Protein AF-A0A099UGX0-F1 (afdb_monomer_lite)

Foldseek 3Di:
DDPLQDLLRLCCVVQVADPQQWGDWDFPVNCDDSNVVCNVDDQRPLQDAPPPPDPDDHPNNQFFDKDFDDDPRHTGTIITDGTDDDD

InterPro domains:
  IPR007979 Type II restriction enzyme NlaIII/ICEA1 [PF05315] (7-84)

Radius of gyration: 12.72 Å; chains: 1; bounding box: 40×27×28 Å

Structure (mmCIF, N/CA/C/O backbone):
data_AF-A0A099UGX0-F1
#
_entry.id   AF-A0A099UGX0-F1
#
loop_
_atom_site.group_PDB
_atom_site.id
_atom_site.type_symbol
_atom_site.label_atom_id
_atom_site.label_alt_id
_atom_site.label_comp_id
_atom_site.label_asym_id
_atom_site.label_entity_id
_atom_site.label_seq_id
_atom_site.pdbx_PDB_ins_code
_atom_site.Cartn_x
_atom_site.Cartn_y
_atom_site.Cartn_z
_atom_site.occupancy
_atom_site.B_iso_or_equiv
_atom_site.auth_seq_id
_atom_site.auth_comp_id
_atom_site.auth_asym_id
_atom_site.auth_atom_id
_atom_site.pdbx_PDB_model_num
ATOM 1 N N . MET A 1 1 ? -25.957 8.275 -6.524 1.00 37.81 1 MET A N 1
ATOM 2 C CA . MET A 1 1 ? -24.627 8.734 -6.068 1.00 37.81 1 MET A CA 1
ATOM 3 C C . MET A 1 1 ? -23.695 7.533 -6.085 1.00 37.81 1 MET A C 1
ATOM 5 O O . MET A 1 1 ? -23.895 6.646 -5.273 1.00 37.81 1 MET A O 1
ATOM 9 N N . SER A 1 2 ? -22.745 7.452 -7.018 1.00 42.59 2 SER A N 1
ATOM 10 C CA . SER A 1 2 ? -21.658 6.466 -6.938 1.00 42.59 2 SER A CA 1
ATOM 11 C C . SER A 1 2 ? -20.364 7.252 -6.809 1.00 42.59 2 SER A C 1
ATOM 13 O O . SER A 1 2 ? -19.814 7.721 -7.802 1.00 42.59 2 SER A O 1
ATOM 15 N N . SER A 1 3 ? -19.937 7.521 -5.578 1.00 52.84 3 SER A N 1
ATOM 16 C CA . SER A 1 3 ? -18.598 8.048 -5.336 1.00 52.84 3 SER A CA 1
ATOM 17 C C . SER A 1 3 ? -17.624 6.911 -5.620 1.00 52.84 3 SER A C 1
ATOM 19 O O . SER A 1 3 ? -17.542 5.967 -4.834 1.00 52.84 3 SER A O 1
ATOM 21 N N . TYR A 1 4 ? -16.944 6.951 -6.765 1.00 60.34 4 TYR A N 1
ATOM 22 C CA . TYR A 1 4 ? -15.883 5.995 -7.064 1.00 60.34 4 TYR A CA 1
ATOM 23 C C . TYR A 1 4 ? -14.866 6.008 -5.917 1.00 60.34 4 TYR A C 1
ATOM 25 O O . TYR A 1 4 ? -14.386 7.073 -5.525 1.00 60.34 4 TYR A O 1
ATOM 33 N N . ALA A 1 5 ? -14.582 4.833 -5.353 1.00 75.00 5 ALA A N 1
ATOM 34 C CA . ALA A 1 5 ? -13.552 4.685 -4.335 1.00 75.00 5 ALA A CA 1
ATOM 35 C C . ALA A 1 5 ? -12.213 5.189 -4.893 1.00 75.00 5 ALA A C 1
ATOM 37 O O . ALA A 1 5 ? -11.864 4.899 -6.041 1.00 75.00 5 ALA A O 1
ATOM 38 N N . THR A 1 6 ? -11.460 5.955 -4.101 1.00 87.31 6 THR A N 1
ATOM 39 C CA . THR A 1 6 ? -10.131 6.396 -4.540 1.00 87.31 6 THR A CA 1
ATOM 40 C C . THR A 1 6 ? -9.189 5.190 -4.626 1.00 87.31 6 THR A C 1
ATOM 42 O O . THR A 1 6 ? -9.404 4.182 -3.956 1.00 87.31 6 THR A O 1
ATOM 45 N N . GLN A 1 7 ? -8.098 5.281 -5.394 1.00 89.50 7 GLN A N 1
ATOM 46 C CA . GLN A 1 7 ? -7.061 4.232 -5.409 1.00 89.50 7 GLN A CA 1
ATOM 47 C C . GLN A 1 7 ? -6.521 3.942 -3.997 1.00 89.50 7 GLN A C 1
ATOM 49 O O . GLN A 1 7 ? -6.216 2.802 -3.670 1.00 89.50 7 GLN A O 1
ATOM 54 N N . ALA A 1 8 ? -6.447 4.961 -3.136 1.00 89.88 8 ALA A N 1
ATOM 55 C CA . ALA A 1 8 ? -6.071 4.772 -1.739 1.00 89.88 8 ALA A CA 1
ATOM 56 C C . ALA A 1 8 ? -7.090 3.901 -0.990 1.00 89.88 8 ALA A C 1
ATOM 58 O O . ALA A 1 8 ? -6.692 2.975 -0.288 1.00 89.88 8 ALA A O 1
ATOM 59 N N . ASP A 1 9 ? -8.388 4.163 -1.165 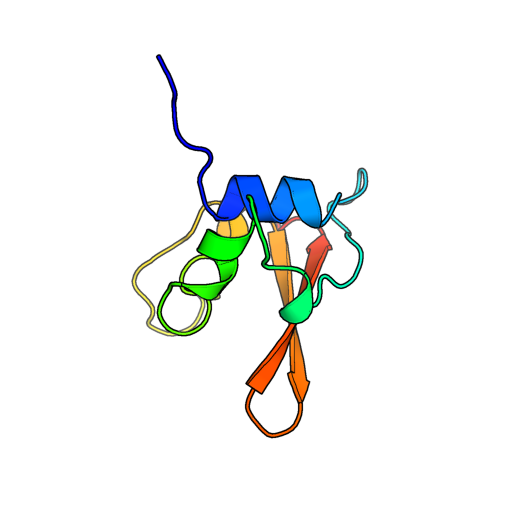1.00 91.62 9 ASP A N 1
ATOM 60 C CA . ASP A 1 9 ? -9.440 3.373 -0.519 1.00 91.62 9 ASP A CA 1
ATOM 61 C C . ASP A 1 9 ? -9.470 1.935 -1.074 1.00 91.62 9 ASP A C 1
ATOM 63 O O . ASP A 1 9 ? -9.525 0.983 -0.298 1.00 91.62 9 ASP A O 1
ATOM 67 N N . LEU A 1 10 ? -9.318 1.763 -2.396 1.00 93.88 10 LEU A N 1
ATOM 68 C CA . LEU A 1 10 ? -9.201 0.450 -3.046 1.00 93.88 10 LEU A CA 1
ATOM 69 C C . LEU A 1 10 ? -7.999 -0.347 -2.527 1.00 93.88 10 LEU A C 1
ATOM 71 O O . LEU A 1 10 ? -8.106 -1.549 -2.283 1.00 93.88 10 LEU A O 1
ATOM 75 N N . PHE A 1 11 ? -6.850 0.309 -2.341 1.00 94.06 11 PHE A N 1
ATOM 76 C CA . PHE A 1 11 ? -5.670 -0.360 -1.811 1.00 94.06 11 PHE A CA 1
ATOM 77 C C . PHE A 1 11 ? -5.863 -0.776 -0.353 1.00 94.06 11 PHE A C 1
ATOM 79 O O . PHE A 1 11 ? -5.532 -1.904 -0.007 1.00 94.06 11 PHE A O 1
ATOM 86 N N . VAL A 1 12 ? -6.426 0.091 0.498 1.00 95.19 12 VAL A N 1
ATOM 87 C CA . VAL A 1 12 ? -6.728 -0.252 1.900 1.00 95.19 12 VAL A CA 1
ATOM 88 C C . VAL A 1 12 ? -7.688 -1.439 1.971 1.00 95.19 12 VAL A C 1
ATOM 90 O O . VAL A 1 12 ? -7.463 -2.357 2.761 1.00 95.19 12 VAL A O 1
ATOM 93 N N . GLU A 1 13 ? -8.708 -1.463 1.112 1.00 96.12 13 GLU A N 1
ATOM 94 C CA . GLU A 1 13 ? -9.647 -2.580 1.016 1.00 96.12 13 GLU A CA 1
ATOM 95 C C . GLU A 1 13 ? -8.941 -3.900 0.656 1.00 96.12 13 GLU A C 1
ATOM 97 O O . GLU A 1 13 ? -9.175 -4.931 1.292 1.00 96.12 13 GLU A O 1
ATOM 102 N N . LEU A 1 14 ? -8.041 -3.875 -0.333 1.00 96.69 14 LEU A N 1
ATOM 103 C CA . LEU A 1 14 ? -7.301 -5.059 -0.7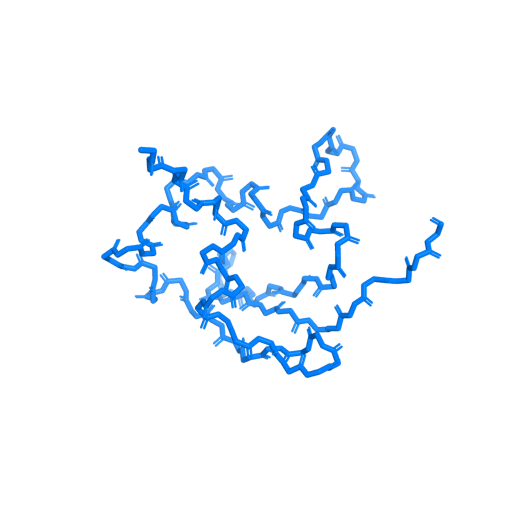75 1.00 96.69 14 LEU A CA 1
ATOM 104 C C . LEU A 1 14 ? -6.241 -5.516 0.242 1.00 96.69 14 LEU A C 1
ATOM 106 O O . LEU A 1 14 ? -6.044 -6.721 0.447 1.00 96.69 14 LEU A O 1
ATOM 110 N N . ALA A 1 15 ? -5.559 -4.558 0.870 1.00 96.50 15 ALA A N 1
ATOM 111 C CA . ALA A 1 15 ? -4.460 -4.778 1.802 1.00 96.50 15 ALA A CA 1
ATOM 112 C C . ALA A 1 15 ? -4.933 -5.266 3.176 1.00 96.50 15 ALA A C 1
ATOM 114 O O . ALA A 1 15 ? -4.197 -6.003 3.833 1.00 96.50 15 ALA A O 1
ATOM 115 N N . LYS A 1 16 ? -6.158 -4.904 3.587 1.00 96.81 16 LYS A N 1
ATOM 116 C CA . LYS A 1 16 ? -6.777 -5.306 4.862 1.00 96.81 16 LYS A CA 1
ATOM 117 C C . LYS A 1 16 ? -5.845 -5.076 6.064 1.00 96.81 16 LYS A C 1
ATOM 119 O O . LYS A 1 16 ? -5.456 -6.046 6.719 1.00 96.81 16 LYS A O 1
ATOM 124 N N . PRO A 1 17 ? -5.429 -3.823 6.327 1.00 97.19 17 PRO A N 1
ATOM 125 C CA . PRO A 1 17 ? -4.597 -3.530 7.483 1.00 97.19 17 PRO A CA 1
ATOM 126 C C . PRO A 1 17 ? -5.305 -3.903 8.789 1.00 97.19 17 PRO A C 1
ATOM 128 O O . PRO A 1 17 ? -6.527 -3.807 8.909 1.00 97.19 17 PRO A O 1
ATOM 131 N N . ASP A 1 18 ? -4.517 -4.320 9.770 1.00 97.88 18 ASP A N 1
ATOM 132 C CA . ASP A 1 18 ? -4.969 -4.602 11.121 1.00 97.88 18 ASP A CA 1
ATOM 133 C C . ASP A 1 18 ? -5.194 -3.310 11.931 1.00 97.88 18 ASP A C 1
ATOM 135 O O . ASP A 1 18 ? -5.030 -2.185 11.448 1.00 97.88 18 ASP A O 1
ATOM 139 N N . LYS A 1 19 ? -5.537 -3.471 13.214 1.00 97.19 19 LYS A N 1
ATOM 140 C CA . LYS A 1 19 ? -5.745 -2.355 14.151 1.00 97.19 19 LYS A CA 1
ATOM 141 C C . LYS A 1 19 ? -4.519 -1.454 14.345 1.00 97.19 19 LYS A C 1
ATOM 143 O O . LYS A 1 19 ? -4.669 -0.347 14.850 1.00 97.19 19 LYS A O 1
ATOM 148 N N . ASN A 1 20 ? -3.327 -1.925 13.985 1.00 96.56 20 ASN A N 1
ATOM 149 C CA . ASN A 1 20 ? -2.081 -1.174 14.087 1.00 96.56 20 ASN A CA 1
ATOM 150 C C . ASN A 1 20 ? -1.716 -0.492 12.760 1.00 96.56 20 ASN A C 1
ATOM 152 O O . ASN A 1 20 ? -0.697 0.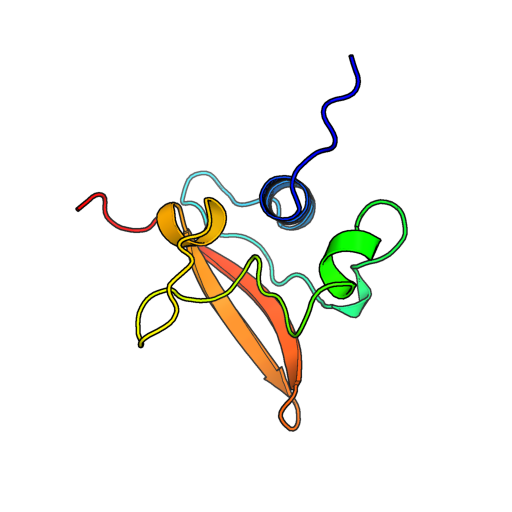189 12.697 1.00 96.56 20 ASN A O 1
ATOM 156 N N . GLY A 1 21 ? -2.523 -0.668 11.708 1.00 96.06 21 GLY A N 1
ATOM 157 C CA . GLY A 1 21 ? -2.240 -0.160 10.369 1.00 96.06 21 GLY A CA 1
ATOM 158 C C . GLY A 1 21 ? -1.262 -1.035 9.582 1.00 96.06 21 GLY A C 1
ATOM 159 O O . GLY A 1 21 ? -0.703 -0.576 8.585 1.00 96.06 21 GLY A O 1
ATOM 160 N N . VAL A 1 22 ? -1.026 -2.277 10.019 1.00 97.69 22 VAL A N 1
ATOM 161 C CA . VAL A 1 22 ? -0.135 -3.232 9.352 1.00 97.69 22 VAL A CA 1
ATOM 162 C C . VAL A 1 22 ? -0.954 -4.155 8.462 1.00 97.69 22 VAL A C 1
ATOM 164 O O . VAL A 1 22 ? -1.911 -4.779 8.902 1.00 97.69 22 VAL A O 1
ATOM 167 N N . SER A 1 23 ? -0.571 -4.267 7.197 1.00 97.75 23 SER A N 1
ATOM 168 C CA . SER A 1 23 ? -1.250 -5.114 6.206 1.00 97.75 23 SER A CA 1
ATOM 169 C C . SER A 1 23 ? -0.370 -6.274 5.747 1.00 97.75 23 SER A C 1
ATOM 171 O O . SER A 1 23 ? 0.814 -6.352 6.077 1.00 97.75 23 SER A O 1
ATOM 173 N N . ARG A 1 24 ? -0.940 -7.181 4.949 1.00 97.56 24 ARG A N 1
ATOM 174 C CA . ARG A 1 24 ? -0.159 -8.144 4.158 1.00 97.56 24 ARG A CA 1
ATOM 175 C C . ARG A 1 24 ? 0.562 -7.438 3.006 1.00 97.56 24 ARG A C 1
ATOM 177 O O . ARG A 1 24 ? 0.165 -6.357 2.581 1.00 97.56 24 ARG A O 1
ATOM 184 N N . TRP A 1 25 ? 1.569 -8.093 2.435 1.00 97.12 25 TRP A N 1
ATOM 185 C CA . TRP A 1 25 ? 2.047 -7.705 1.109 1.00 97.12 25 TRP A CA 1
ATOM 186 C C . TRP A 1 25 ? 0.938 -7.925 0.079 1.00 97.12 25 TRP A C 1
ATOM 188 O O . TRP A 1 25 ? 0.350 -9.008 0.015 1.00 97.12 25 TRP A O 1
ATOM 198 N N . VAL A 1 26 ? 0.663 -6.888 -0.702 1.00 96.88 26 VAL A N 1
ATOM 199 C CA . VAL A 1 26 ? -0.232 -6.938 -1.854 1.00 96.88 26 VAL A CA 1
ATOM 200 C C . VAL A 1 26 ? 0.628 -6.888 -3.101 1.00 96.88 26 VAL A C 1
ATOM 202 O O . VAL A 1 26 ? 1.361 -5.919 -3.311 1.00 96.88 26 VAL A O 1
ATOM 205 N N . TYR A 1 27 ? 0.571 -7.943 -3.902 1.00 95.31 27 TYR A N 1
ATOM 206 C CA . TYR A 1 27 ? 1.335 -8.036 -5.135 1.00 95.31 27 TYR A CA 1
ATOM 207 C C . TYR A 1 27 ? 0.662 -7.242 -6.248 1.00 95.31 27 TYR A C 1
ATOM 209 O O . TYR A 1 27 ? -0.560 -7.161 -6.325 1.00 95.31 27 TYR A O 1
ATOM 217 N N . VAL A 1 28 ? 1.467 -6.689 -7.152 1.00 92.81 28 VAL A N 1
ATOM 218 C CA . VAL A 1 28 ? 0.962 -5.951 -8.322 1.00 92.81 28 VAL A CA 1
ATOM 219 C C . VAL A 1 28 ? 0.103 -6.843 -9.220 1.00 92.81 28 VAL A C 1
ATOM 221 O O . VAL A 1 28 ? -0.856 -6.371 -9.820 1.00 92.81 28 VAL A O 1
ATOM 224 N N . SER A 1 29 ? 0.380 -8.149 -9.247 1.00 93.75 29 SER A N 1
ATOM 225 C CA . SER A 1 29 ? -0.446 -9.145 -9.938 1.00 93.75 29 SER A CA 1
ATOM 226 C C . SER A 1 29 ? -1.869 -9.275 -9.377 1.00 93.75 29 SER A C 1
ATOM 228 O O . SER A 1 29 ? -2.732 -9.828 -10.050 1.00 93.75 29 SER A O 1
ATOM 230 N N . GLU A 1 30 ? -2.142 -8.764 -8.172 1.00 96.19 30 GLU A N 1
ATOM 231 C CA . GLU A 1 30 ? -3.488 -8.724 -7.586 1.00 96.19 30 GLU A CA 1
ATOM 232 C C . GLU A 1 30 ? -4.301 -7.501 -8.044 1.00 96.19 30 GLU A C 1
ATOM 234 O O . GLU A 1 30 ? -5.488 -7.396 -7.728 1.00 96.19 30 GLU A O 1
ATOM 239 N N . PHE A 1 31 ? -3.696 -6.566 -8.785 1.00 94.06 31 PHE A N 1
ATOM 240 C CA . PHE A 1 31 ? -4.364 -5.373 -9.313 1.00 94.06 31 PHE A CA 1
ATOM 241 C C . PHE A 1 31 ? -5.172 -5.717 -10.565 1.00 94.06 31 PHE A C 1
ATOM 243 O O . PHE A 1 31 ? -4.851 -5.310 -11.679 1.00 94.06 31 PHE A O 1
ATOM 250 N N . VAL A 1 32 ? -6.229 -6.498 -10.361 1.00 93.31 32 VAL A N 1
ATOM 251 C CA . VAL A 1 32 ? -7.134 -6.995 -11.401 1.00 93.31 32 VAL A CA 1
ATOM 252 C C . VAL A 1 32 ? -8.591 -6.698 -11.045 1.00 93.31 32 VAL A C 1
ATOM 254 O O . VAL A 1 32 ? -8.939 -6.475 -9.880 1.00 93.31 32 VAL A O 1
ATOM 257 N N . GLY A 1 33 ? -9.467 -6.688 -12.053 1.00 93.56 33 GLY A N 1
ATOM 258 C CA . GLY A 1 33 ? -10.892 -6.410 -11.873 1.00 93.56 33 GLY A CA 1
ATOM 259 C C . GLY A 1 33 ? -11.113 -5.051 -11.209 1.00 93.56 33 GLY A C 1
ATOM 260 O O . GLY A 1 33 ? -10.598 -4.037 -11.666 1.00 93.56 33 GLY A O 1
ATOM 261 N N . LYS A 1 34 ? -11.820 -5.015 -10.073 1.00 93.00 34 LYS A N 1
ATOM 262 C CA . LYS A 1 34 ? -12.077 -3.751 -9.358 1.00 93.00 34 LYS A CA 1
ATOM 263 C C . LYS A 1 34 ? -10.814 -3.035 -8.855 1.00 93.00 34 LYS A C 1
ATOM 265 O O . LYS A 1 34 ? -10.881 -1.854 -8.530 1.00 93.00 34 LYS A O 1
ATOM 270 N N . TYR A 1 35 ? -9.688 -3.743 -8.769 1.00 93.00 35 TYR A N 1
ATOM 271 C CA . TYR A 1 35 ? -8.401 -3.204 -8.331 1.00 93.00 35 TYR A CA 1
ATOM 272 C C . TYR A 1 35 ? -7.469 -2.858 -9.494 1.00 93.00 35 TYR A C 1
ATOM 274 O O . TYR A 1 35 ? -6.385 -2.336 -9.250 1.00 93.00 35 TYR A O 1
ATOM 282 N N . GLU A 1 36 ? -7.880 -3.096 -10.743 1.00 91.56 36 GLU A N 1
ATOM 283 C CA . GLU A 1 36 ? -7.132 -2.700 -11.942 1.00 91.56 36 GLU A CA 1
ATOM 284 C C . GLU A 1 36 ? -6.707 -1.223 -11.926 1.00 91.56 36 GLU A C 1
ATOM 286 O O . GLU A 1 36 ? -5.546 -0.957 -12.237 1.00 91.56 36 GLU A O 1
ATOM 291 N N . PRO A 1 37 ? -7.523 -0.258 -11.441 1.00 89.69 37 PRO A N 1
ATOM 292 C CA . PRO A 1 37 ? -7.083 1.129 -11.343 1.00 89.69 37 PRO A CA 1
ATOM 293 C C . PRO A 1 37 ? -5.785 1.318 -10.550 1.00 89.69 37 PRO A C 1
ATOM 295 O O . PRO A 1 37 ? -5.085 2.298 -10.777 1.00 89.69 37 PRO A O 1
ATOM 298 N N . LEU A 1 38 ? -5.424 0.417 -9.626 1.00 89.81 38 LEU A N 1
ATOM 299 C CA . LEU A 1 38 ? -4.185 0.509 -8.843 1.00 89.81 38 LEU A CA 1
ATOM 300 C C . LEU A 1 38 ? -2.917 0.385 -9.706 1.00 89.81 38 LEU A C 1
ATOM 302 O O . LEU A 1 38 ? -1.890 0.958 -9.326 1.00 89.81 38 LEU A O 1
ATOM 306 N N . SER A 1 39 ? -2.988 -0.297 -10.856 1.00 87.56 39 SER A N 1
ATOM 307 C CA . SER A 1 39 ? -1.873 -0.454 -11.803 1.00 87.56 39 SER A CA 1
ATOM 308 C C . SER A 1 39 ? -1.759 0.710 -12.797 1.00 87.56 39 SER A C 1
ATOM 310 O O . SER A 1 39 ? -0.671 1.007 -13.287 1.00 87.56 39 SER A O 1
ATOM 312 N N . SER A 1 40 ? -2.859 1.420 -13.059 1.00 70.12 40 SER A N 1
ATOM 313 C CA . SER A 1 40 ? -3.028 2.273 -14.245 1.00 70.12 40 SER A CA 1
ATOM 314 C C . SER A 1 40 ? -2.326 3.638 -14.199 1.00 70.12 40 SER A C 1
ATOM 316 O O . SER A 1 40 ? -2.479 4.426 -15.128 1.00 70.12 40 SER A O 1
ATOM 318 N N . ASN A 1 41 ? -1.591 3.978 -13.133 1.00 62.16 41 ASN A N 1
ATOM 319 C CA . ASN A 1 41 ? -1.105 5.347 -12.924 1.00 62.16 41 ASN A CA 1
ATOM 320 C C . ASN A 1 41 ? 0.402 5.420 -12.632 1.00 62.16 41 ASN A C 1
ATOM 322 O O . ASN A 1 41 ? 0.822 5.135 -11.508 1.00 62.16 41 ASN A O 1
ATOM 326 N N . ASN A 1 42 ? 1.186 5.843 -13.635 1.00 65.00 42 ASN A N 1
ATOM 327 C CA . ASN A 1 42 ? 2.554 6.386 -13.555 1.00 65.00 42 ASN A CA 1
ATOM 328 C C . ASN A 1 42 ? 3.385 5.931 -12.333 1.00 65.00 42 ASN A C 1
ATOM 330 O O . ASN A 1 42 ? 3.818 6.751 -11.520 1.00 65.00 42 ASN A O 1
ATOM 334 N N . GLY A 1 43 ? 3.611 4.626 -12.166 1.00 67.25 43 GLY A N 1
ATOM 335 C CA . GLY A 1 43 ? 4.459 4.104 -11.087 1.00 67.25 43 GLY A CA 1
ATOM 336 C C . GLY A 1 43 ? 3.908 4.341 -9.674 1.00 67.25 43 GLY A C 1
ATOM 337 O O . GLY A 1 43 ? 4.645 4.771 -8.782 1.00 67.25 43 GLY A O 1
ATOM 338 N N . TYR A 1 44 ? 2.617 4.068 -9.464 1.00 79.75 44 TYR A N 1
ATOM 339 C CA . TYR A 1 44 ? 1.952 4.109 -8.155 1.00 79.75 44 TYR A CA 1
ATOM 340 C C . TYR A 1 44 ? 1.946 5.505 -7.529 1.00 79.75 44 TYR A C 1
ATOM 342 O O . TYR A 1 44 ? 2.313 5.678 -6.365 1.00 79.75 44 TYR A O 1
ATOM 350 N N . ALA A 1 45 ? 1.530 6.520 -8.294 1.00 79.94 45 ALA A N 1
ATOM 351 C CA . ALA A 1 45 ? 1.451 7.906 -7.819 1.00 79.94 45 ALA A CA 1
ATOM 352 C C . ALA A 1 45 ? 0.661 8.053 -6.501 1.00 79.94 45 ALA A C 1
ATOM 354 O O . ALA A 1 45 ? 1.048 8.829 -5.631 1.00 79.94 45 ALA A O 1
ATOM 355 N N . TRP A 1 46 ? -0.386 7.241 -6.320 1.00 84.31 46 TRP A N 1
ATOM 356 C CA . TRP A 1 46 ? -1.200 7.162 -5.103 1.00 84.31 46 TRP A CA 1
ATOM 357 C C . TRP A 1 46 ? -0.433 6.631 -3.869 1.00 84.31 46 TRP A C 1
ATOM 359 O O . TRP A 1 46 ? -0.810 6.938 -2.737 1.00 84.31 46 TRP A O 1
ATOM 369 N N . ALA A 1 47 ? 0.667 5.898 -4.080 1.00 82.62 47 ALA A N 1
ATOM 370 C CA . ALA A 1 47 ? 1.561 5.331 -3.064 1.00 82.62 47 ALA A CA 1
ATOM 371 C C . ALA A 1 47 ? 2.948 6.004 -3.037 1.00 82.62 47 ALA A C 1
ATOM 373 O O . ALA A 1 47 ? 3.941 5.378 -2.646 1.00 82.62 47 ALA A O 1
ATOM 374 N N . ARG A 1 48 ? 3.092 7.234 -3.545 1.00 76.81 48 ARG A N 1
ATOM 375 C CA . ARG A 1 48 ? 4.374 7.953 -3.484 1.00 76.81 48 ARG A CA 1
ATOM 376 C C . ARG A 1 48 ? 4.615 8.499 -2.086 1.00 76.81 48 ARG A C 1
ATOM 378 O O . ARG A 1 48 ? 3.717 9.072 -1.471 1.00 76.81 48 ARG A O 1
ATOM 385 N N . ASP A 1 49 ? 5.849 8.332 -1.613 1.00 65.62 49 ASP A N 1
ATOM 386 C CA . ASP A 1 49 ? 6.273 9.026 -0.410 1.00 65.62 49 ASP A CA 1
ATOM 387 C C . ASP A 1 49 ? 6.508 10.507 -0.748 1.00 65.62 49 ASP A C 1
ATOM 389 O O . ASP A 1 49 ? 7.123 10.833 -1.762 1.00 65.62 49 ASP A O 1
ATOM 393 N N . GLY A 1 50 ? 5.985 11.415 0.070 1.00 58.50 50 GLY A N 1
ATOM 394 C CA . GLY A 1 50 ? 6.043 12.862 -0.146 1.00 58.50 50 GLY A CA 1
ATOM 395 C C . GLY A 1 50 ? 7.364 13.476 0.319 1.00 58.50 50 GLY A C 1
ATOM 396 O O . GLY A 1 50 ? 7.476 14.693 0.397 1.00 58.50 50 GLY A O 1
ATOM 397 N N . SER A 1 51 ? 8.351 12.656 0.689 1.00 52.75 51 SER A N 1
ATOM 398 C CA . SER A 1 51 ? 9.502 13.067 1.498 1.00 52.75 51 SER A CA 1
ATOM 399 C C . SER A 1 51 ? 10.738 13.544 0.716 1.00 52.75 51 SER A C 1
ATOM 401 O O . SER A 1 51 ? 11.721 13.933 1.339 1.00 52.75 51 SER A O 1
ATOM 403 N N . ARG A 1 52 ? 10.721 13.629 -0.622 1.00 42.62 52 ARG A N 1
ATOM 404 C CA . ARG A 1 52 ? 11.782 14.307 -1.405 1.00 42.62 52 ARG A CA 1
ATOM 405 C C . ARG A 1 52 ? 11.228 14.958 -2.675 1.00 42.62 52 ARG A C 1
ATOM 407 O O . ARG A 1 52 ? 11.156 14.316 -3.715 1.00 42.62 52 ARG A O 1
ATOM 414 N N . GLY A 1 53 ? 10.828 16.229 -2.590 1.00 51.00 53 GLY A N 1
ATOM 415 C CA . GLY A 1 53 ? 10.533 17.082 -3.757 1.00 51.00 53 GLY A CA 1
ATOM 416 C C . GLY A 1 53 ? 9.276 16.741 -4.574 1.00 51.00 53 GLY A C 1
ATOM 417 O O . GLY A 1 53 ? 9.033 17.378 -5.593 1.00 51.00 53 GLY A O 1
ATOM 418 N N . GLY A 1 54 ? 8.468 15.764 -4.151 1.00 52.50 54 GLY A N 1
ATOM 419 C CA . GLY A 1 54 ? 7.184 15.438 -4.773 1.00 52.50 54 GLY A CA 1
ATOM 420 C C . GLY A 1 54 ? 6.042 16.239 -4.149 1.00 52.50 54 GLY A C 1
ATOM 421 O O . GLY A 1 54 ? 5.733 16.063 -2.975 1.00 52.50 54 GLY A O 1
ATOM 422 N N . THR A 1 55 ? 5.390 17.096 -4.933 1.00 50.41 55 THR A N 1
ATOM 423 C CA . THR A 1 55 ? 4.383 18.074 -4.473 1.00 50.41 55 THR A CA 1
ATOM 424 C C . THR A 1 55 ? 3.046 17.462 -4.023 1.00 50.41 55 THR A C 1
ATOM 426 O O . THR A 1 55 ? 2.184 18.177 -3.520 1.00 50.41 55 THR A O 1
ATOM 429 N N . THR A 1 56 ? 2.831 16.152 -4.182 1.00 57.31 56 THR A N 1
ATOM 430 C CA . THR A 1 56 ? 1.525 15.525 -3.922 1.00 57.31 56 THR A CA 1
ATOM 431 C C . THR A 1 56 ? 1.569 14.638 -2.686 1.00 57.31 56 THR A C 1
ATOM 433 O O . THR A 1 56 ? 2.014 13.492 -2.734 1.00 57.31 56 THR A O 1
ATOM 436 N N . LYS A 1 57 ? 1.049 15.164 -1.574 1.00 65.31 57 LYS A N 1
ATOM 437 C CA . LYS A 1 57 ? 0.640 14.342 -0.435 1.00 65.31 57 LYS A CA 1
ATOM 438 C C . LYS A 1 57 ? -0.590 13.532 -0.840 1.00 65.31 57 LYS A C 1
ATOM 440 O O . LYS A 1 57 ? -1.534 14.079 -1.407 1.00 65.31 57 LYS A O 1
ATOM 445 N N . THR A 1 58 ? -0.572 12.230 -0.582 1.00 78.88 58 THR A N 1
ATOM 446 C CA . THR A 1 58 ? -1.740 11.369 -0.784 1.00 78.88 58 THR A CA 1
ATOM 447 C C . THR A 1 58 ? -2.315 10.996 0.572 1.00 78.88 58 THR A C 1
ATOM 449 O O . THR A 1 58 ? -1.564 10.771 1.521 1.00 78.88 58 THR A O 1
ATOM 452 N N . LYS A 1 59 ? -3.643 10.854 0.649 1.00 81.62 59 LYS A N 1
ATOM 453 C CA . LYS A 1 59 ? -4.347 10.393 1.858 1.00 81.62 59 LYS A CA 1
ATOM 454 C C . LYS A 1 59 ? -3.714 9.121 2.439 1.00 81.62 59 LYS A C 1
ATOM 456 O O . LYS A 1 59 ? -3.588 8.985 3.654 1.00 81.62 59 LYS A O 1
ATOM 461 N N . LEU A 1 60 ? -3.278 8.203 1.570 1.00 88.25 60 LEU A N 1
ATOM 462 C CA . LEU A 1 60 ? -2.614 6.968 1.981 1.00 88.25 60 LEU A CA 1
ATOM 463 C C . LEU A 1 60 ? -1.270 7.249 2.668 1.00 88.25 60 LEU A C 1
ATOM 465 O O . LEU A 1 60 ? -1.028 6.723 3.749 1.00 88.25 60 LEU A O 1
ATOM 469 N N . ASN A 1 61 ? -0.428 8.102 2.077 1.00 85.94 61 ASN A N 1
ATOM 470 C CA . ASN A 1 61 ? 0.893 8.418 2.618 1.00 85.94 61 ASN A CA 1
ATOM 471 C C . ASN A 1 61 ? 0.861 9.353 3.840 1.00 85.94 61 ASN A C 1
ATOM 473 O O . ASN A 1 61 ? 1.824 9.410 4.599 1.00 85.94 61 ASN A O 1
ATOM 477 N N . GLU A 1 62 ? -0.209 10.115 4.039 1.00 85.88 62 GLU A N 1
ATOM 478 C CA . GLU A 1 62 ? -0.407 10.889 5.271 1.00 85.88 62 GLU A CA 1
ATOM 479 C C . GLU A 1 62 ? -0.858 10.003 6.435 1.00 85.88 62 GLU A C 1
ATOM 481 O O . GLU A 1 62 ? -0.604 10.325 7.591 1.00 85.88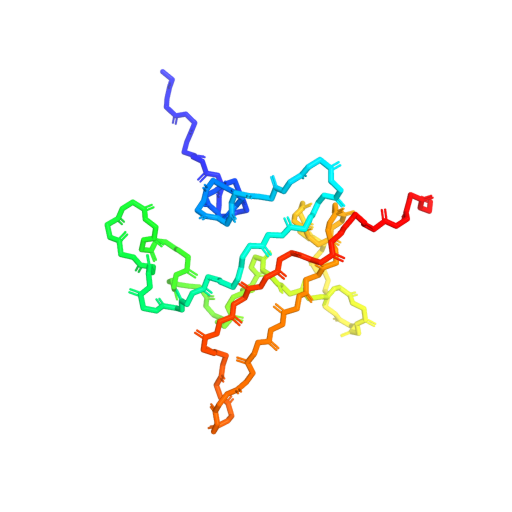 62 GLU A O 1
ATOM 486 N N . THR A 1 63 ? -1.492 8.869 6.132 1.00 90.56 63 THR A N 1
ATOM 487 C CA . THR A 1 63 ? -2.062 7.980 7.149 1.00 90.56 63 THR A CA 1
ATOM 488 C C . THR A 1 63 ? -1.115 6.843 7.519 1.00 90.56 63 THR A C 1
ATOM 490 O O . THR A 1 63 ? -1.007 6.502 8.694 1.00 90.56 63 THR A O 1
ATOM 493 N N . TYR A 1 64 ? -0.421 6.254 6.543 1.00 92.62 64 TYR A N 1
ATOM 494 C CA . TYR A 1 64 ? 0.333 5.015 6.721 1.00 92.62 64 TYR A CA 1
ATOM 495 C C . TYR A 1 64 ? 1.801 5.143 6.322 1.00 92.62 64 TYR A C 1
ATOM 497 O O . TYR A 1 64 ? 2.172 5.899 5.423 1.00 92.62 64 TYR A O 1
ATOM 505 N N . ILE A 1 65 ? 2.635 4.330 6.962 1.00 92.44 65 ILE A N 1
ATOM 506 C CA . ILE A 1 65 ? 3.985 4.016 6.504 1.00 92.44 65 ILE A CA 1
ATOM 507 C C . ILE A 1 65 ? 3.843 3.024 5.345 1.00 92.44 65 ILE A C 1
ATOM 509 O O . ILE A 1 65 ? 3.295 1.937 5.521 1.00 92.44 65 ILE A O 1
ATOM 513 N N . ILE A 1 66 ? 4.306 3.402 4.153 1.00 91.44 66 ILE A N 1
ATOM 514 C CA . ILE A 1 66 ? 4.179 2.587 2.939 1.00 91.44 66 ILE A CA 1
ATOM 515 C C . ILE A 1 66 ? 5.526 1.941 2.624 1.00 91.44 66 ILE A C 1
ATOM 517 O O . ILE A 1 66 ? 6.515 2.632 2.390 1.00 91.44 66 ILE A O 1
ATOM 521 N N . GLU A 1 67 ? 5.547 0.616 2.542 1.00 91.62 67 GLU A N 1
ATOM 522 C CA . GLU A 1 67 ? 6.696 -0.167 2.097 1.00 91.62 67 GLU A CA 1
ATOM 523 C C . GLU A 1 67 ? 6.464 -0.714 0.692 1.00 91.62 67 GLU A C 1
ATOM 525 O O . GLU A 1 67 ? 5.360 -1.127 0.328 1.00 91.62 67 GLU A O 1
ATOM 530 N N . LYS A 1 68 ? 7.533 -0.746 -0.103 1.00 89.62 68 LYS A N 1
ATOM 531 C CA . LYS A 1 68 ? 7.533 -1.294 -1.459 1.00 89.62 68 LYS A CA 1
ATOM 532 C C . LYS A 1 68 ? 8.590 -2.378 -1.540 1.00 89.62 68 LYS A C 1
ATOM 534 O O . LYS A 1 68 ? 9.723 -2.162 -1.119 1.00 89.62 68 LYS A O 1
ATOM 539 N N . LYS A 1 69 ? 8.225 -3.526 -2.096 1.00 90.31 69 LYS A N 1
ATOM 540 C CA . LYS A 1 69 ? 9.151 -4.618 -2.375 1.00 90.31 69 LYS A CA 1
ATOM 541 C C . LYS A 1 69 ? 9.648 -4.471 -3.811 1.00 90.31 69 LYS A C 1
ATOM 543 O O . LYS A 1 69 ? 8.842 -4.660 -4.726 1.00 90.31 69 LYS A O 1
ATOM 548 N N . PRO A 1 70 ? 10.926 -4.123 -4.031 1.00 86.06 70 PRO A N 1
ATOM 549 C CA . PRO A 1 70 ? 11.494 -4.115 -5.367 1.00 86.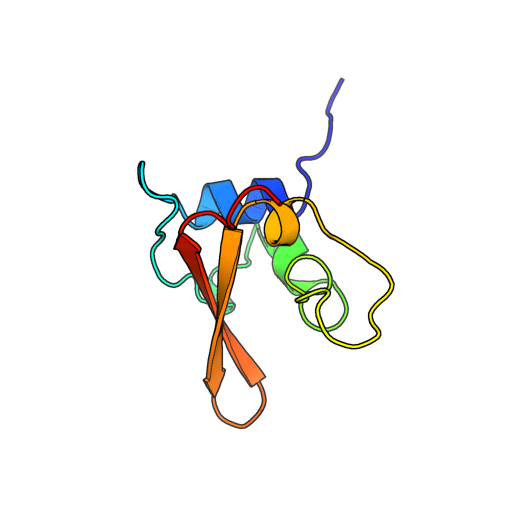06 70 PRO A CA 1
ATOM 550 C C . PRO A 1 70 ? 11.848 -5.537 -5.833 1.00 86.06 70 PRO A C 1
ATOM 552 O O . PRO A 1 70 ? 12.210 -6.396 -5.029 1.00 86.06 70 PRO A O 1
ATOM 555 N N . SER A 1 71 ? 11.790 -5.770 -7.140 1.00 85.44 71 SER A N 1
ATOM 556 C CA . SER A 1 71 ? 12.430 -6.878 -7.849 1.00 85.44 71 SER A CA 1
ATOM 557 C C . SER A 1 71 ? 12.925 -6.355 -9.193 1.00 85.44 71 SER A C 1
ATOM 559 O O . SER A 1 71 ? 12.163 -5.716 -9.910 1.00 85.44 71 SER A O 1
ATOM 561 N N . THR A 1 72 ? 14.214 -6.545 -9.495 1.00 84.25 72 THR A N 1
ATOM 562 C CA . THR A 1 72 ? 14.831 -6.127 -10.774 1.00 84.25 72 THR A CA 1
ATOM 563 C C . THR A 1 72 ? 14.476 -4.699 -11.229 1.00 84.25 72 THR A C 1
ATOM 565 O O . THR A 1 72 ? 14.232 -4.461 -12.403 1.00 84.25 72 THR A O 1
ATOM 568 N N . GLY A 1 73 ? 14.442 -3.733 -10.303 1.00 76.94 73 GLY A N 1
ATOM 569 C CA . GLY A 1 73 ? 14.145 -2.322 -10.607 1.00 76.94 73 GLY A CA 1
ATOM 570 C C . GLY A 1 73 ? 12.658 -1.946 -10.616 1.00 76.94 73 GLY A C 1
ATOM 571 O O . GLY A 1 73 ? 12.336 -0.763 -10.699 1.00 76.94 73 GLY A O 1
ATOM 572 N N . GLU A 1 74 ? 11.756 -2.911 -10.443 1.00 83.31 74 GLU A N 1
ATOM 573 C CA . GLU A 1 74 ? 10.308 -2.702 -10.426 1.00 83.31 74 GLU A CA 1
ATOM 574 C C . GLU A 1 74 ? 9.713 -2.992 -9.049 1.00 83.31 74 GLU A C 1
ATOM 576 O O . GLU A 1 74 ? 10.209 -3.823 -8.292 1.00 83.31 74 GLU A O 1
ATOM 581 N N . VAL A 1 75 ? 8.623 -2.315 -8.697 1.00 86.69 75 VAL A N 1
ATOM 582 C CA . VAL A 1 75 ? 7.873 -2.640 -7.478 1.00 86.69 75 VAL A CA 1
ATOM 583 C C . VAL A 1 75 ? 6.980 -3.835 -7.780 1.00 86.69 75 VAL A C 1
ATOM 585 O O . VAL A 1 75 ? 6.111 -3.730 -8.636 1.00 86.69 75 VAL A O 1
ATOM 588 N N . VAL A 1 76 ? 7.162 -4.938 -7.052 1.00 91.31 76 VAL A N 1
ATOM 589 C CA . VAL A 1 76 ? 6.365 -6.168 -7.216 1.00 91.31 76 VAL A CA 1
ATOM 590 C C . VAL A 1 76 ? 5.296 -6.342 -6.145 1.00 91.31 76 VAL A C 1
ATOM 592 O O . VAL A 1 76 ? 4.325 -7.067 -6.357 1.00 91.31 76 VAL A O 1
ATOM 595 N N . ALA A 1 77 ? 5.452 -5.679 -4.997 1.00 93.81 77 ALA A N 1
ATOM 596 C CA . ALA A 1 77 ? 4.448 -5.667 -3.943 1.00 93.81 77 ALA A CA 1
ATOM 597 C C . ALA A 1 77 ? 4.510 -4.384 -3.108 1.00 93.81 77 ALA A C 1
ATOM 599 O O . ALA A 1 77 ? 5.561 -3.751 -2.990 1.00 93.81 77 ALA A O 1
ATOM 600 N N . ILE A 1 78 ? 3.381 -4.027 -2.501 1.00 93.56 78 ILE A N 1
ATOM 601 C CA . ILE A 1 78 ? 3.224 -2.865 -1.621 1.00 93.56 78 ILE A CA 1
ATOM 602 C C . ILE A 1 78 ? 2.579 -3.330 -0.310 1.00 93.56 78 ILE A C 1
ATOM 604 O O . ILE A 1 78 ? 1.749 -4.240 -0.315 1.00 93.56 78 ILE A O 1
ATOM 608 N N . ARG A 1 79 ? 2.958 -2.720 0.815 1.00 95.56 79 ARG A N 1
ATOM 609 C CA . ARG A 1 79 ? 2.392 -2.995 2.142 1.00 95.56 79 ARG A CA 1
ATOM 610 C C . ARG A 1 79 ? 2.287 -1.715 2.971 1.00 95.56 79 ARG A C 1
ATOM 612 O O . ARG A 1 79 ? 3.144 -0.844 2.886 1.00 95.56 79 ARG A O 1
ATOM 619 N N . LEU A 1 80 ? 1.252 -1.626 3.798 1.00 96.00 80 LEU A N 1
ATOM 620 C CA . LEU A 1 80 ? 1.146 -0.685 4.920 1.00 96.00 80 LEU A CA 1
ATOM 621 C C . LEU A 1 80 ? 1.836 -1.284 6.151 1.00 96.00 80 LEU A C 1
ATOM 623 O O . LEU A 1 80 ? 1.498 -2.405 6.536 1.00 96.00 80 LEU A O 1
ATOM 627 N N . ASN A 1 81 ? 2.781 -0.560 6.749 1.00 96.06 81 ASN A N 1
ATOM 628 C CA . ASN A 1 81 ? 3.562 -0.988 7.913 1.00 96.06 81 ASN A CA 1
ATOM 629 C C . ASN A 1 81 ? 3.339 -0.0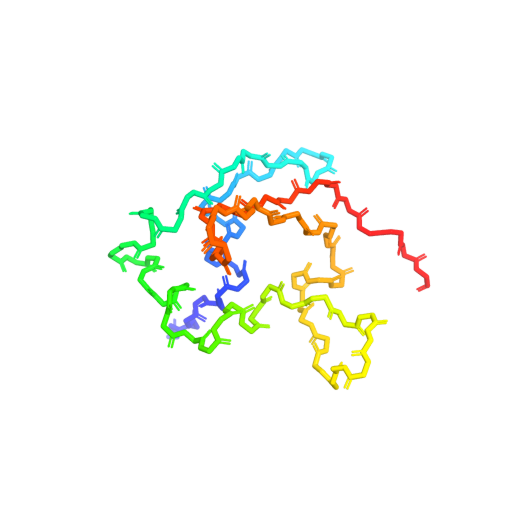65 9.123 1.00 96.06 81 ASN A C 1
ATOM 631 O O . ASN A 1 81 ? 4.280 0.414 9.751 1.00 96.06 81 ASN A O 1
ATOM 635 N N . GLY A 1 82 ? 2.070 0.209 9.418 1.00 95.75 82 GLY A N 1
ATOM 636 C CA . GLY A 1 82 ? 1.657 1.028 10.551 1.00 95.75 82 GLY A CA 1
ATOM 637 C C . GLY A 1 82 ? 1.220 2.439 10.175 1.00 95.75 82 GLY A C 1
ATOM 638 O O . GLY A 1 82 ? 1.347 2.873 9.027 1.00 95.75 82 GLY A O 1
ATOM 639 N N . PHE A 1 83 ? 0.674 3.158 11.154 1.00 94.06 83 PHE A N 1
ATOM 640 C CA . PHE A 1 83 ? 0.268 4.552 10.990 1.00 94.06 83 PHE A CA 1
ATOM 641 C C . PHE A 1 83 ? 1.468 5.496 11.037 1.00 94.06 83 PHE A C 1
ATOM 643 O O . PHE A 1 83 ? 2.403 5.290 11.813 1.00 94.06 83 PHE A O 1
ATOM 650 N N . LYS A 1 84 ? 1.427 6.572 10.246 1.00 90.38 84 LYS A N 1
ATOM 651 C CA . LYS A 1 84 ? 2.379 7.665 10.442 1.00 90.38 84 LYS A CA 1
ATOM 652 C C . LYS A 1 84 ? 2.079 8.397 11.754 1.00 90.38 84 LYS A C 1
ATOM 654 O O . LYS A 1 84 ? 0.907 8.549 12.112 1.00 90.38 84 LYS A O 1
ATOM 659 N N . PRO A 1 85 ? 3.113 8.884 12.462 1.00 84.25 85 PRO A N 1
ATOM 660 C CA . PRO A 1 85 ? 2.913 9.788 13.584 1.00 84.25 85 PRO A CA 1
ATOM 661 C C . PRO A 1 85 ? 2.137 11.021 13.117 1.00 84.25 85 PRO A C 1
ATOM 663 O O . PRO A 1 85 ? 2.460 11.597 12.077 1.00 84.25 85 PRO A O 1
ATOM 666 N N . LYS A 1 86 ? 1.128 11.437 13.886 1.00 70.50 86 LYS A N 1
ATOM 667 C CA . LYS A 1 86 ? 0.485 12.735 13.672 1.00 70.50 86 LYS A CA 1
ATOM 668 C C . LYS A 1 86 ? 1.478 13.817 14.094 1.00 70.50 86 LYS A C 1
ATOM 670 O O . LYS A 1 86 ? 1.689 14.008 15.288 1.00 70.50 86 LYS A O 1
ATOM 675 N N . THR A 1 87 ? 2.124 14.444 13.119 1.00 59.97 87 THR A N 1
ATOM 676 C CA . THR A 1 87 ? 2.845 15.715 13.291 1.00 59.97 87 THR A CA 1
ATOM 677 C C . THR A 1 87 ? 1.883 16.883 13.301 1.00 59.97 87 THR A C 1
ATOM 679 O O . THR A 1 87 ? 0.947 16.843 12.468 1.00 59.97 87 THR A O 1
#

Secondary structure (DSSP, 8-state):
---PPPHHHHHHHHH---TTSB---EEGGG--GGGGGGTSSTTTGGG--SSSS-----HHHHHEEEEEEEETTEEEEEEEEEEPP--

Organism: NCBI:txid76936

Sequence (87 aa):
MSSYATQADLFVELAKPDKNGVSRWVYVSEFVGKYEPLSSNNGYAWARDGSRGGTTKTKLNETYIIEKKPSTGEVVAIRLNGFKPKT

pLDDT: mean 83.43, std 15.47, range [37.81, 97.88]